Protein AF-A0A9P6RX21-F1 (afdb_monomer)

Nearest PDB structures (foldseek):
  8iuo-assembly1_C  TM=3.395E-01  e=9.335E+00  Human respiratory syncytial virus A

Structure (mmCIF, N/CA/C/O backbone):
data_AF-A0A9P6RX21-F1
#
_entry.id   AF-A0A9P6RX21-F1
#
loop_
_atom_site.group_PDB
_atom_site.id
_atom_site.type_symbol
_atom_site.label_atom_id
_atom_site.label_alt_id
_atom_site.label_comp_id
_atom_site.label_asym_id
_atom_site.label_entity_id
_atom_site.label_seq_id
_atom_site.pdbx_PDB_ins_code
_atom_site.Cartn_x
_atom_site.Cartn_y
_atom_site.Cartn_z
_atom_site.occupancy
_atom_site.B_iso_or_equiv
_atom_site.auth_seq_id
_atom_site.auth_comp_id
_atom_site.auth_asym_id
_atom_site.auth_atom_id
_atom_site.pdbx_PDB_model_num
ATOM 1 N N . MET A 1 1 ? -39.636 6.041 32.746 1.00 49.69 1 MET A N 1
ATOM 2 C CA . MET A 1 1 ? -38.889 6.686 31.643 1.00 49.69 1 MET A CA 1
ATOM 3 C C . MET A 1 1 ? -37.952 5.635 31.062 1.00 49.69 1 MET A C 1
ATOM 5 O O . MET A 1 1 ? -37.257 5.006 31.843 1.00 49.69 1 MET A O 1
ATOM 9 N N . ARG A 1 2 ? -38.026 5.329 29.759 1.00 57.03 2 ARG A N 1
ATOM 10 C CA . ARG A 1 2 ? -37.143 4.338 29.112 1.00 57.03 2 ARG A CA 1
ATOM 11 C C . ARG A 1 2 ? -35.988 5.091 28.454 1.00 57.03 2 ARG A C 1
ATOM 13 O O . ARG A 1 2 ? -36.234 5.928 27.590 1.00 57.03 2 ARG A O 1
ATOM 20 N N . ASP A 1 3 ? -34.763 4.818 28.889 1.00 60.81 3 ASP A N 1
ATOM 21 C CA . ASP A 1 3 ? -33.545 5.418 28.348 1.00 60.81 3 ASP A CA 1
ATOM 22 C C . ASP A 1 3 ? -33.317 4.982 26.898 1.00 60.81 3 ASP A C 1
ATOM 24 O O . ASP A 1 3 ? -32.877 3.866 26.621 1.00 60.81 3 ASP A O 1
ATOM 28 N N . ASN A 1 4 ? -33.586 5.885 25.959 1.00 62.44 4 ASN A N 1
ATOM 29 C CA . ASN A 1 4 ? -33.334 5.685 24.536 1.00 62.44 4 ASN A CA 1
ATOM 30 C C . ASN A 1 4 ? -31.876 6.067 24.206 1.00 62.44 4 ASN A C 1
ATOM 32 O O . ASN A 1 4 ? -31.609 7.031 23.490 1.00 62.44 4 ASN A O 1
ATOM 36 N N . ARG A 1 5 ? -30.901 5.351 24.789 1.00 67.44 5 ARG A N 1
ATOM 37 C CA . ARG A 1 5 ? -29.480 5.565 24.465 1.00 67.44 5 ARG A CA 1
ATOM 38 C C . ARG A 1 5 ? -29.213 5.111 23.020 1.00 67.44 5 ARG A C 1
ATOM 40 O O . ARG A 1 5 ? -29.456 3.944 22.716 1.00 67.44 5 ARG A O 1
ATOM 47 N N . PRO A 1 6 ? -28.686 5.975 22.131 1.00 62.06 6 PRO A N 1
ATOM 48 C CA . PRO A 1 6 ? -28.359 5.576 20.768 1.00 62.06 6 PRO A CA 1
ATOM 49 C C . PRO A 1 6 ? -27.280 4.485 20.775 1.00 62.06 6 PRO A C 1
ATOM 51 O O . PRO A 1 6 ? -26.227 4.624 21.404 1.00 62.06 6 PRO A O 1
ATOM 54 N N . ASN A 1 7 ? -27.554 3.384 20.072 1.00 60.34 7 ASN A N 1
ATOM 55 C CA . ASN A 1 7 ? -26.630 2.271 19.887 1.00 60.34 7 ASN A CA 1
ATOM 56 C C . ASN A 1 7 ? -25.364 2.776 19.163 1.00 60.34 7 ASN A C 1
ATOM 58 O O . ASN A 1 7 ? -25.416 3.190 18.006 1.00 60.34 7 ASN A O 1
ATOM 62 N N . LYS A 1 8 ? -24.214 2.759 19.851 1.00 58.00 8 LYS A N 1
ATOM 63 C CA . LYS A 1 8 ? -22.912 3.272 19.368 1.00 58.00 8 LYS A CA 1
ATOM 64 C C . LYS A 1 8 ? -22.356 2.551 18.125 1.00 58.00 8 LYS A C 1
ATOM 66 O O . LYS A 1 8 ? -21.298 2.967 17.647 1.00 58.00 8 LYS A O 1
ATOM 71 N N . SER A 1 9 ? -23.015 1.500 17.633 1.00 61.31 9 SER A N 1
ATOM 72 C CA . SER A 1 9 ? -22.518 0.619 16.565 1.00 61.31 9 SER A CA 1
ATOM 73 C C . SER A 1 9 ? -22.697 1.144 15.135 1.00 61.31 9 SER A C 1
ATOM 75 O O . SER A 1 9 ? -21.974 0.689 14.260 1.00 61.31 9 SER A O 1
ATOM 77 N N . ASN A 1 10 ? -23.540 2.155 14.888 1.00 60.00 10 ASN A N 1
ATOM 78 C CA . ASN A 1 10 ? -23.804 2.665 13.527 1.00 60.00 10 ASN A CA 1
ATOM 79 C C . ASN A 1 10 ? -22.935 3.860 13.099 1.00 60.00 10 ASN A C 1
ATOM 81 O O . ASN A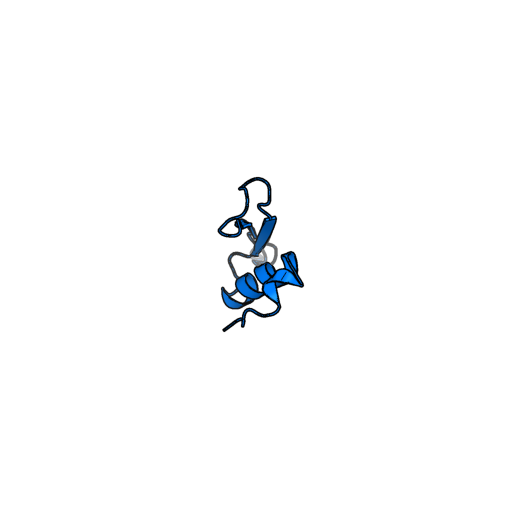 1 10 ? -23.300 4.603 12.188 1.00 60.00 10 ASN A O 1
ATOM 85 N N . ARG A 1 11 ? -21.792 4.105 13.750 1.00 65.38 11 ARG A N 1
ATOM 86 C C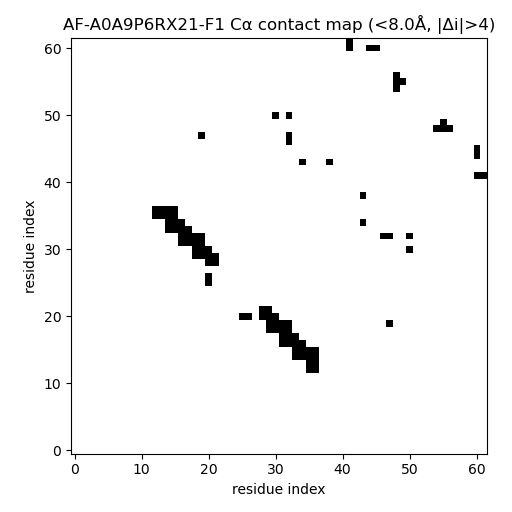A . ARG A 1 11 ? -20.906 5.186 13.295 1.00 65.38 11 ARG A CA 1
ATOM 87 C C . ARG A 1 11 ? -20.197 4.748 12.010 1.00 65.38 11 ARG A C 1
ATOM 89 O O . ARG A 1 11 ? -19.524 3.718 12.060 1.00 65.38 11 ARG A O 1
ATOM 96 N N . PRO A 1 12 ? -20.309 5.507 10.900 1.00 67.56 12 PRO A N 1
ATOM 97 C CA . PRO A 1 12 ? -19.579 5.185 9.683 1.00 67.56 12 PRO A CA 1
ATOM 98 C C . PRO A 1 12 ? -18.089 5.113 10.021 1.00 67.56 12 PRO A C 1
ATOM 100 O O . PRO A 1 12 ? -17.549 6.008 10.681 1.00 67.56 12 PRO A O 1
ATOM 103 N N . MET A 1 13 ? -17.448 4.002 9.649 1.00 73.06 13 MET A N 1
ATOM 104 C CA . MET A 1 13 ? -16.010 3.845 9.831 1.00 73.06 13 MET A CA 1
ATOM 105 C C . MET A 1 13 ? -15.319 4.972 9.074 1.00 73.06 13 MET A C 1
ATOM 107 O O . MET A 1 13 ? -15.526 5.144 7.876 1.00 73.06 13 MET A O 1
ATOM 111 N N . LYS A 1 14 ? -14.522 5.765 9.791 1.00 86.69 14 LYS A N 1
ATOM 112 C CA . LYS A 1 14 ? -13.706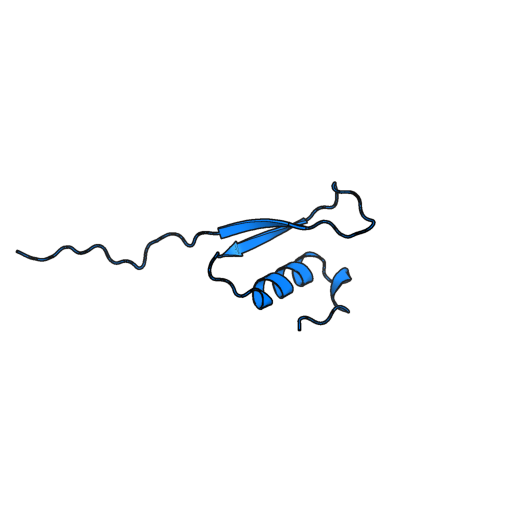 6.793 9.158 1.00 86.69 14 LYS A CA 1
ATOM 113 C C . LYS A 1 14 ? -12.644 6.098 8.316 1.00 86.69 14 LYS A C 1
ATOM 115 O O . LYS A 1 14 ? -11.878 5.278 8.832 1.00 86.69 14 LYS A O 1
ATOM 120 N N . THR A 1 15 ? -12.631 6.422 7.034 1.00 92.44 15 THR A N 1
ATOM 121 C CA . THR A 1 15 ? -11.633 5.968 6.072 1.00 92.44 15 THR A CA 1
ATOM 122 C C . THR A 1 15 ? -10.744 7.131 5.666 1.00 92.44 15 THR A C 1
ATOM 124 O O . THR A 1 15 ? -11.161 8.292 5.675 1.00 92.44 15 THR A O 1
ATOM 127 N N . LYS A 1 16 ? -9.502 6.814 5.322 1.00 91.06 16 LYS A N 1
ATOM 128 C CA . LYS A 1 16 ? -8.523 7.733 4.749 1.00 91.06 16 LYS A CA 1
ATOM 129 C C . LYS A 1 16 ? -8.042 7.166 3.427 1.00 91.06 16 LYS A C 1
ATOM 131 O O . LYS A 1 16 ? -7.929 5.952 3.279 1.00 91.06 16 LYS A O 1
ATOM 136 N N . THR A 1 17 ? -7.741 8.062 2.498 1.00 93.69 17 THR A N 1
ATOM 137 C CA . THR A 1 17 ? -7.123 7.718 1.221 1.00 93.69 17 THR A CA 1
ATOM 138 C C . THR A 1 17 ? -5.771 8.404 1.143 1.00 93.69 17 THR A C 1
ATOM 140 O O . THR A 1 17 ? -5.671 9.607 1.384 1.00 93.69 17 THR A O 1
ATOM 143 N N . ILE A 1 18 ? -4.736 7.634 0.823 1.00 91.62 18 ILE A N 1
ATOM 144 C CA . ILE A 1 18 ? -3.399 8.141 0.513 1.00 91.62 18 ILE A CA 1
ATOM 145 C C . ILE A 1 18 ? -3.071 7.814 -0.939 1.00 91.62 18 ILE A C 1
ATOM 147 O O . ILE A 1 18 ? -3.530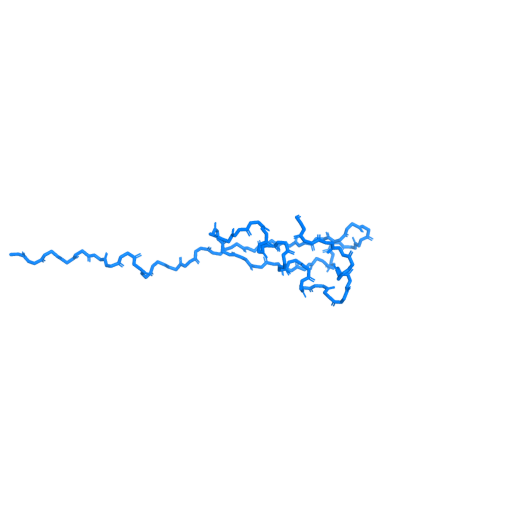 6.803 -1.465 1.00 91.62 18 ILE A O 1
ATOM 151 N N . PHE A 1 19 ? -2.279 8.666 -1.581 1.00 92.62 19 PHE A N 1
ATOM 152 C CA . PHE A 1 19 ? -1.776 8.429 -2.929 1.00 92.62 19 PHE A CA 1
ATOM 153 C C . PHE A 1 19 ? -0.304 8.049 -2.835 1.00 92.62 19 PHE A C 1
ATOM 155 O O . PHE A 1 19 ? 0.517 8.829 -2.354 1.00 92.62 19 PHE A O 1
ATOM 162 N N . CYS A 1 20 ? 0.013 6.831 -3.254 1.00 90.94 20 CYS A N 1
ATOM 163 C CA . CYS A 1 20 ? 1.357 6.283 -3.212 1.00 90.94 20 CYS A CA 1
ATOM 164 C C . CYS A 1 20 ? 2.066 6.560 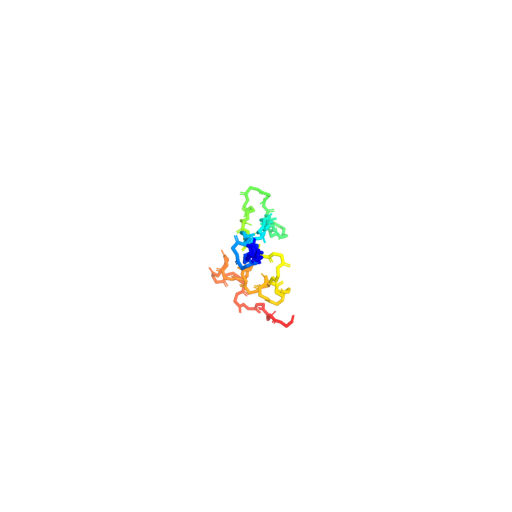-4.538 1.00 90.94 20 CYS A C 1
ATOM 166 O O . CYS A 1 20 ? 1.532 6.252 -5.602 1.00 90.94 20 CYS A O 1
ATOM 168 N N . VAL A 1 21 ? 3.276 7.114 -4.468 1.00 90.50 21 VAL A N 1
ATOM 169 C CA . VAL A 1 21 ? 4.176 7.307 -5.614 1.00 90.50 21 VAL A CA 1
ATOM 170 C C . VAL A 1 21 ? 5.329 6.321 -5.471 1.00 90.50 21 VAL A C 1
ATOM 172 O O . VAL A 1 21 ? 5.833 6.126 -4.365 1.00 90.50 21 VAL A O 1
ATOM 175 N N . ILE A 1 22 ? 5.730 5.688 -6.572 1.00 85.38 22 ILE A N 1
ATOM 176 C CA . ILE A 1 22 ? 6.930 4.849 -6.592 1.00 85.38 22 ILE A CA 1
ATOM 177 C C . ILE A 1 22 ? 8.131 5.747 -6.850 1.00 85.38 22 ILE A C 1
ATOM 179 O O . ILE A 1 22 ? 8.110 6.570 -7.763 1.00 85.38 22 ILE A O 1
ATOM 183 N N . GLU A 1 23 ? 9.178 5.588 -6.048 1.00 84.31 23 GLU A N 1
ATOM 184 C CA . GLU A 1 23 ? 10.435 6.295 -6.263 1.00 84.31 23 GLU A CA 1
ATOM 185 C C . GLU A 1 23 ? 10.983 6.005 -7.670 1.00 84.31 23 GLU A C 1
ATOM 187 O O . GLU A 1 23 ? 11.080 4.854 -8.091 1.00 84.31 23 GLU A O 1
ATOM 192 N N . GLY A 1 24 ? 11.303 7.062 -8.418 1.00 86.56 24 GLY A N 1
ATOM 193 C CA . GLY A 1 24 ? 11.729 6.966 -9.817 1.00 86.56 24 GLY A CA 1
ATOM 194 C C . GLY A 1 24 ? 10.591 6.973 -10.845 1.00 86.56 24 GLY A C 1
ATOM 195 O O . GLY A 1 24 ? 10.866 7.155 -12.029 1.00 86.56 24 GLY A O 1
ATOM 196 N N . GLU A 1 25 ? 9.325 6.852 -10.431 1.00 86.88 25 GLU A N 1
ATOM 197 C CA . GLU A 1 25 ? 8.176 7.082 -11.311 1.00 86.88 25 GLU A CA 1
ATOM 198 C C . GLU A 1 25 ? 7.664 8.533 -11.242 1.00 86.88 25 GLU A C 1
ATOM 200 O O . GLU A 1 25 ? 7.923 9.285 -10.301 1.00 86.88 25 GLU A O 1
ATOM 205 N N . SER A 1 26 ? 6.899 8.932 -12.263 1.00 90.81 26 SER A N 1
ATOM 206 C CA . SER A 1 26 ? 6.202 10.222 -12.281 1.00 90.81 26 SER A CA 1
ATOM 207 C C . SER A 1 26 ? 5.101 10.266 -11.220 1.00 90.81 26 SER A C 1
ATOM 209 O O . SER A 1 26 ? 4.386 9.293 -11.012 1.00 90.81 26 SER A O 1
ATOM 211 N N . THR A 1 27 ? 4.849 11.430 -10.622 1.00 89.50 27 THR A N 1
ATOM 212 C CA . THR A 1 27 ? 3.698 11.621 -9.719 1.00 89.50 27 THR A CA 1
ATOM 213 C C . THR A 1 27 ? 2.350 11.377 -10.404 1.00 89.50 27 THR A C 1
ATOM 215 O O . THR A 1 27 ? 1.360 11.110 -9.730 1.00 89.50 27 THR A O 1
ATOM 218 N N . MET A 1 28 ? 2.300 11.402 -11.741 1.00 90.69 28 MET A N 1
ATOM 219 C CA . MET A 1 28 ? 1.112 11.019 -12.509 1.00 90.69 28 MET A CA 1
ATOM 220 C C . MET A 1 28 ? 0.779 9.521 -12.421 1.00 90.69 28 MET A C 1
ATOM 222 O O . MET A 1 28 ? -0.363 9.155 -12.680 1.00 90.69 28 MET A O 1
ATOM 226 N N . SER A 1 29 ? 1.736 8.657 -12.058 1.00 88.19 29 SER A N 1
ATOM 227 C CA . SER A 1 29 ? 1.504 7.219 -11.832 1.00 88.19 29 SER A CA 1
ATOM 228 C C . SER A 1 29 ? 1.137 6.891 -10.381 1.00 88.19 29 SER A C 1
ATOM 230 O O . SER A 1 29 ? 1.124 5.715 -9.988 1.00 88.19 29 SER A O 1
ATOM 232 N N . ALA A 1 30 ? 0.844 7.919 -9.574 1.00 91.12 30 ALA A N 1
ATOM 233 C CA . ALA A 1 30 ? 0.392 7.733 -8.210 1.00 91.12 30 ALA A CA 1
ATOM 234 C C . ALA A 1 30 ? -0.873 6.870 -8.171 1.00 91.12 30 ALA A C 1
ATOM 236 O O . ALA A 1 30 ? -1.804 7.073 -8.951 1.00 91.12 30 ALA A O 1
ATOM 237 N N . PHE A 1 31 ? -0.927 5.934 -7.228 1.00 90.69 31 PHE A N 1
ATOM 238 C CA . PHE A 1 31 ? -2.069 5.040 -7.063 1.00 90.69 31 PHE A CA 1
ATOM 239 C C . PHE A 1 31 ? -2.721 5.237 -5.689 1.00 90.69 31 PHE A C 1
ATOM 241 O O . PHE A 1 31 ? -2.016 5.418 -4.691 1.00 90.69 31 PHE A O 1
ATOM 248 N N . PRO A 1 32 ? -4.063 5.245 -5.613 1.00 93.88 32 PRO A N 1
ATOM 249 C CA . PRO A 1 32 ? -4.769 5.463 -4.360 1.00 93.88 32 PRO A CA 1
ATOM 250 C C . PRO A 1 32 ? -4.843 4.183 -3.523 1.00 93.88 32 PRO A C 1
ATOM 252 O O . PRO A 1 32 ? -5.182 3.117 -4.031 1.00 93.88 32 PRO A O 1
ATOM 255 N N . ILE A 1 33 ? -4.634 4.313 -2.214 1.00 93.50 33 ILE A N 1
ATOM 256 C CA . ILE A 1 33 ? -4.923 3.286 -1.209 1.00 93.50 33 ILE A CA 1
ATOM 257 C C . ILE A 1 33 ? -5.910 3.857 -0.205 1.00 93.50 33 ILE A C 1
ATOM 259 O O . ILE A 1 33 ? -5.664 4.912 0.379 1.00 93.50 33 ILE A O 1
ATOM 263 N N . THR A 1 34 ? -7.018 3.151 0.007 1.00 93.38 34 THR A N 1
ATOM 264 C CA . THR A 1 34 ? -8.033 3.518 0.999 1.00 93.38 34 THR A CA 1
ATOM 265 C C . THR A 1 34 ? -8.031 2.510 2.137 1.00 93.38 34 THR A C 1
ATOM 267 O O . THR A 1 34 ? -8.067 1.310 1.890 1.00 93.38 34 THR A O 1
ATOM 270 N N . PHE A 1 35 ? -7.999 3.002 3.373 1.00 91.88 35 PHE A N 1
ATOM 271 C CA . PHE A 1 35 ? -7.967 2.191 4.592 1.00 91.88 35 PHE A CA 1
ATOM 272 C C . PHE A 1 35 ? -8.780 2.858 5.707 1.00 91.88 35 PHE A C 1
ATOM 274 O O . PHE A 1 35 ? -9.062 4.060 5.663 1.00 91.88 35 PHE A O 1
ATOM 281 N N . SER A 1 36 ? -9.191 2.094 6.713 1.00 90.88 36 SER A N 1
ATOM 282 C CA . SER A 1 36 ? -9.844 2.621 7.908 1.00 90.88 36 SER A CA 1
ATOM 283 C C . SER A 1 36 ? -8.827 3.168 8.907 1.00 90.88 36 SER A C 1
ATOM 285 O O . SER A 1 36 ? -7.742 2.627 9.068 1.00 90.88 36 SER A O 1
ATOM 287 N N . GLU A 1 37 ? -9.200 4.192 9.683 1.00 86.19 37 GLU A N 1
ATOM 288 C CA . GLU A 1 37 ? -8.372 4.676 10.806 1.00 86.19 37 GLU A CA 1
ATOM 289 C C . GLU A 1 37 ? -8.084 3.609 11.877 1.00 86.19 37 GLU A C 1
ATOM 291 O O . GLU A 1 37 ? -7.232 3.822 12.736 1.00 86.19 37 GLU A O 1
ATOM 296 N N . LYS A 1 38 ? -8.819 2.494 11.860 1.00 87.19 38 LYS A N 1
ATOM 297 C CA . LYS A 1 38 ? -8.633 1.367 12.778 1.00 87.19 38 LYS A CA 1
ATOM 298 C C . LYS A 1 38 ? -7.775 0.244 12.202 1.00 87.19 38 LYS A C 1
ATOM 300 O O . LYS A 1 38 ? -7.492 -0.695 12.941 1.00 87.19 38 LYS A O 1
ATOM 305 N N . A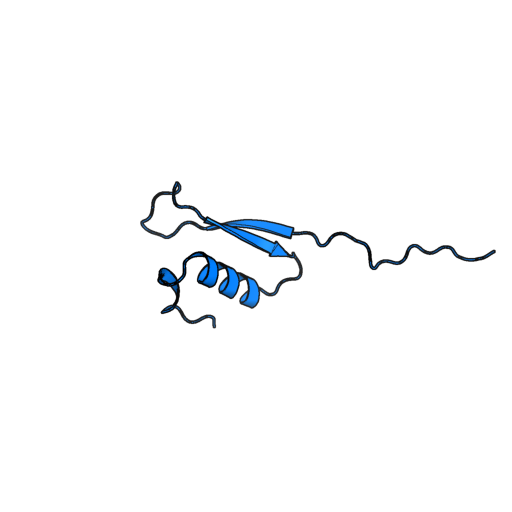SP A 1 39 ? -7.411 0.318 10.925 1.00 86.31 39 ASP A N 1
ATO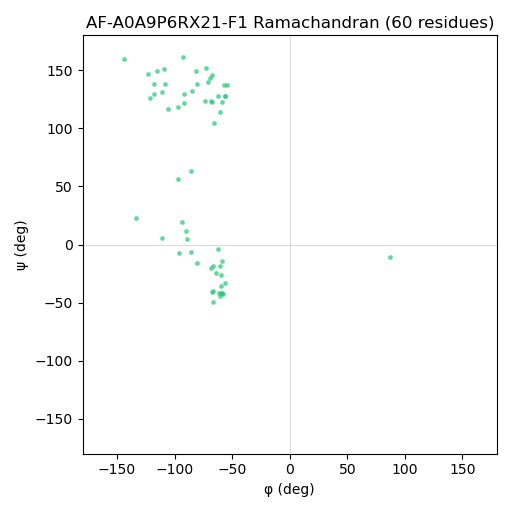M 306 C CA . ASP A 1 39 ? -6.609 -0.721 10.289 1.00 86.31 39 ASP A CA 1
ATOM 307 C C . ASP A 1 39 ? -5.191 -0.693 10.855 1.00 86.31 39 ASP A C 1
ATOM 309 O O . ASP A 1 39 ? -4.633 0.373 11.150 1.00 86.31 39 ASP A O 1
ATOM 313 N N . PHE A 1 40 ? -4.590 -1.870 11.014 1.00 88.12 40 PHE A N 1
ATOM 314 C CA . PHE A 1 40 ? -3.201 -1.940 11.431 1.00 88.12 40 PHE A CA 1
ATOM 315 C C . PHE A 1 40 ? -2.296 -1.520 10.275 1.00 88.12 40 PHE A C 1
ATOM 317 O O . PHE A 1 40 ? -2.595 -1.729 9.100 1.00 88.12 40 PHE A O 1
ATOM 324 N N . ILE A 1 41 ? -1.119 -0.983 10.604 1.00 86.00 41 ILE A N 1
ATOM 325 C CA . ILE A 1 41 ? -0.114 -0.621 9.591 1.00 86.00 41 ILE A CA 1
ATOM 326 C C . ILE A 1 41 ? 0.251 -1.835 8.718 1.00 86.00 41 ILE A C 1
ATOM 328 O O . ILE A 1 41 ? 0.506 -1.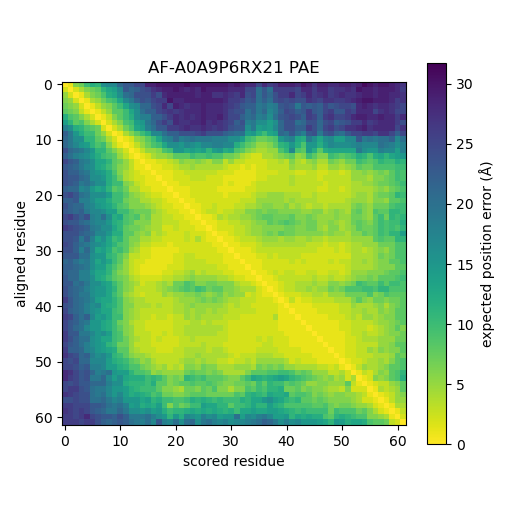676 7.527 1.00 86.00 41 ILE A O 1
ATOM 332 N N . ALA A 1 42 ? 0.244 -3.046 9.286 1.00 87.19 42 ALA A N 1
ATOM 333 C CA . ALA A 1 42 ? 0.464 -4.285 8.542 1.00 87.19 42 ALA A CA 1
ATOM 334 C C . ALA A 1 42 ? -0.583 -4.497 7.431 1.00 87.19 42 ALA A C 1
ATOM 336 O O . ALA A 1 42 ? -0.221 -4.836 6.306 1.00 87.19 42 ALA A O 1
ATOM 337 N N . ASP A 1 43 ? -1.857 -4.211 7.707 1.00 87.69 43 ASP A N 1
ATOM 338 C CA . ASP A 1 43 ? -2.936 -4.319 6.721 1.00 87.69 43 ASP A CA 1
ATOM 339 C C . ASP A 1 43 ? -2.767 -3.274 5.612 1.00 87.69 43 ASP A C 1
ATOM 341 O O . ASP A 1 43 ? -2.881 -3.592 4.428 1.00 87.69 43 ASP A O 1
ATOM 345 N N . VAL A 1 44 ? -2.380 -2.044 5.971 1.00 88.38 44 VAL A N 1
ATOM 346 C CA . VAL A 1 44 ? -2.081 -0.982 4.995 1.00 88.38 44 VAL A CA 1
ATOM 347 C C . VAL A 1 44 ? -0.908 -1.371 4.087 1.00 88.38 44 VAL A C 1
ATOM 349 O O . VAL A 1 44 ? -0.979 -1.168 2.875 1.00 88.38 44 VAL A O 1
ATOM 352 N N . LYS A 1 45 ? 0.152 -1.984 4.634 1.00 87.38 45 LYS A N 1
ATOM 353 C CA . LYS A 1 45 ? 1.272 -2.516 3.835 1.00 87.38 45 LYS A CA 1
ATOM 354 C C . LYS A 1 45 ? 0.794 -3.569 2.831 1.00 87.38 45 LYS A C 1
ATOM 356 O O . LYS A 1 45 ? 1.242 -3.555 1.687 1.00 87.38 45 LYS A O 1
ATOM 361 N N . ASN A 1 46 ? -0.112 -4.457 3.236 1.00 87.56 46 ASN A N 1
ATOM 362 C CA . ASN A 1 46 ? -0.671 -5.477 2.347 1.00 87.56 46 ASN A CA 1
ATOM 363 C C . ASN A 1 46 ? -1.529 -4.859 1.234 1.00 87.56 46 ASN A C 1
ATOM 365 O O . ASN A 1 46 ? -1.405 -5.265 0.079 1.00 87.56 46 ASN A O 1
ATOM 369 N N . LEU A 1 47 ? -2.327 -3.831 1.547 1.00 88.81 47 LEU A N 1
ATOM 370 C CA . LEU A 1 47 ? -3.109 -3.088 0.552 1.00 88.81 47 LEU A CA 1
ATOM 371 C C . LEU A 1 47 ? -2.218 -2.415 -0.501 1.00 88.81 47 LEU A C 1
ATOM 373 O O . LEU A 1 47 ? -2.506 -2.511 -1.692 1.00 88.81 47 LEU A O 1
ATOM 377 N N . ILE A 1 48 ? -1.117 -1.781 -0.079 1.00 88.19 48 ILE A N 1
ATOM 378 C CA . ILE A 1 48 ? -0.148 -1.156 -0.997 1.00 88.19 48 ILE A CA 1
ATOM 379 C C . ILE A 1 48 ? 0.417 -2.188 -1.978 1.00 88.19 48 ILE A C 1
ATOM 381 O O . ILE A 1 48 ? 0.529 -1.907 -3.170 1.00 88.19 48 ILE A O 1
ATOM 385 N N . LYS A 1 49 ? 0.748 -3.388 -1.490 1.00 85.81 49 LYS A N 1
ATOM 386 C CA . LYS A 1 49 ? 1.308 -4.461 -2.323 1.00 85.81 49 LYS A CA 1
ATOM 387 C C . LYS A 1 49 ? 0.309 -4.977 -3.339 1.00 85.81 49 LYS A C 1
ATOM 389 O O . LYS A 1 49 ? 0.622 -5.004 -4.524 1.00 85.81 49 LYS A O 1
ATOM 394 N N . ALA A 1 50 ? -0.898 -5.297 -2.878 1.00 85.75 50 ALA A N 1
ATOM 395 C CA . ALA A 1 50 ? -1.965 -5.805 -3.729 1.00 85.75 50 ALA A CA 1
ATOM 396 C C . ALA A 1 50 ? -2.340 -4.820 -4.849 1.00 85.75 50 ALA A C 1
ATOM 398 O O . ALA A 1 50 ? -2.628 -5.238 -5.967 1.00 85.75 50 ALA A O 1
ATOM 399 N N . ALA A 1 51 ? -2.299 -3.511 -4.581 1.00 85.81 51 ALA A N 1
ATOM 400 C CA . ALA A 1 51 ? -2.670 -2.491 -5.561 1.00 85.81 51 ALA A CA 1
ATOM 401 C C . ALA A 1 51 ? -1.730 -2.401 -6.774 1.00 85.81 51 ALA A C 1
ATOM 403 O O . ALA A 1 51 ? -2.116 -1.826 -7.791 1.00 85.81 51 ALA A O 1
ATOM 404 N N . LYS A 1 52 ? -0.509 -2.942 -6.684 1.00 80.31 52 LYS A N 1
ATOM 405 C CA . LYS A 1 52 ? 0.470 -2.894 -7.779 1.00 80.31 52 LYS A CA 1
ATOM 406 C C . LYS A 1 52 ? 1.141 -4.249 -8.033 1.00 80.31 52 LYS A C 1
ATOM 408 O O . LYS A 1 52 ? 2.220 -4.298 -8.611 1.00 80.31 52 LYS A O 1
ATOM 41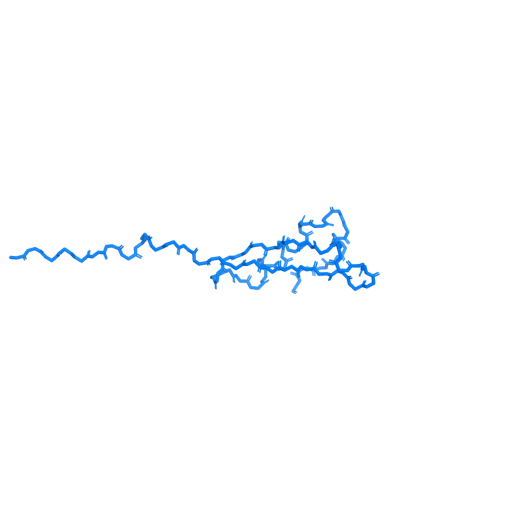3 N N . THR A 1 53 ? 0.505 -5.358 -7.643 1.00 76.19 53 THR A N 1
ATOM 414 C CA . THR A 1 53 ? 0.907 -6.719 -8.043 1.00 76.19 53 THR A CA 1
ATOM 415 C C . THR A 1 53 ? 0.996 -6.822 -9.578 1.00 76.19 53 THR A C 1
ATOM 417 O O . THR A 1 53 ? 0.122 -6.296 -10.271 1.00 76.19 53 THR A O 1
ATOM 420 N N . PRO A 1 54 ? 2.033 -7.477 -10.139 1.00 74.81 54 PRO A N 1
ATOM 421 C CA . PRO A 1 54 ? 3.079 -8.242 -9.447 1.00 74.81 54 PRO A CA 1
ATOM 422 C C . PRO A 1 54 ? 4.309 -7.420 -9.026 1.00 74.81 54 PRO A C 1
ATOM 424 O O . PRO A 1 54 ? 5.283 -7.969 -8.515 1.00 74.81 54 PRO A O 1
ATOM 427 N N . MET A 1 55 ? 4.297 -6.100 -9.228 1.00 75.56 55 MET A N 1
ATOM 428 C CA . MET A 1 55 ? 5.464 -5.233 -9.033 1.00 75.56 55 MET A CA 1
ATOM 429 C C . MET A 1 55 ? 6.007 -5.260 -7.600 1.00 75.56 55 MET A C 1
ATOM 431 O O . MET A 1 55 ? 7.193 -5.033 -7.410 1.00 75.56 55 MET A O 1
ATOM 435 N N . PHE A 1 56 ? 5.179 -5.561 -6.598 1.00 77.31 56 PHE A N 1
ATOM 436 C CA . PHE A 1 56 ? 5.592 -5.599 -5.191 1.00 77.31 56 PHE A CA 1
ATOM 437 C C . PHE A 1 56 ? 5.625 -6.998 -4.565 1.00 77.31 56 PHE A C 1
ATOM 439 O O . PHE A 1 56 ? 5.902 -7.113 -3.371 1.00 77.31 56 PHE A O 1
ATOM 446 N N . ASP A 1 57 ? 5.403 -8.061 -5.341 1.00 74.69 57 ASP A N 1
ATOM 447 C CA . ASP A 1 57 ? 5.308 -9.434 -4.815 1.00 74.69 57 ASP A CA 1
ATOM 448 C C . ASP A 1 57 ? 6.624 -9.928 -4.187 1.00 74.69 57 ASP A C 1
ATOM 450 O O . ASP A 1 57 ? 6.625 -10.788 -3.310 1.00 74.69 57 ASP A O 1
ATOM 454 N N . HIS A 1 58 ? 7.755 -9.354 -4.601 1.00 73.75 58 HIS A N 1
ATOM 455 C CA . HIS A 1 58 ? 9.085 -9.678 -4.081 1.00 73.75 58 HIS A CA 1
ATOM 456 C C . HIS A 1 58 ? 9.460 -8.897 -2.809 1.00 73.75 58 HIS A C 1
ATOM 458 O O . HIS A 1 58 ? 10.497 -9.164 -2.203 1.00 73.75 58 HIS A O 1
ATOM 464 N N . ILE A 1 59 ? 8.638 -7.934 -2.381 1.00 70.44 59 ILE A N 1
ATOM 465 C CA . ILE A 1 59 ? 8.875 -7.157 -1.162 1.00 70.44 59 ILE A CA 1
ATOM 466 C C . ILE A 1 59 ? 8.158 -7.868 -0.011 1.00 70.44 59 ILE A C 1
ATOM 468 O O . ILE A 1 59 ? 6.939 -8.021 -0.046 1.00 70.44 59 ILE A O 1
ATOM 472 N N . SER A 1 60 ? 8.868 -8.265 1.050 1.00 67.94 60 SER A N 1
ATOM 473 C CA . SER A 1 60 ? 8.257 -8.909 2.232 1.00 67.94 60 SER A CA 1
ATOM 474 C C . SER A 1 60 ? 7.427 -7.925 3.067 1.00 67.94 60 SER A C 1
ATOM 476 O O . SER A 1 60 ? 7.766 -6.744 3.171 1.00 67.94 60 SER A O 1
ATOM 478 N N . ALA A 1 61 ? 6.266 -8.352 3.585 1.00 57.66 61 ALA A N 1
ATOM 479 C CA . ALA A 1 61 ? 5.364 -7.532 4.414 1.00 57.66 61 ALA A CA 1
ATOM 480 C C . ALA A 1 61 ? 5.618 -7.803 5.900 1.00 57.66 61 ALA A C 1
ATOM 482 O O . ALA A 1 61 ? 4.715 -8.218 6.616 1.00 57.66 61 ALA A O 1
ATOM 483 N N . THR A 1 62 ? 6.859 -7.624 6.344 1.00 50.12 62 THR A N 1
ATOM 484 C CA . THR A 1 62 ? 7.225 -7.674 7.769 1.00 50.12 62 THR A CA 1
ATOM 485 C C . THR A 1 62 ? 7.078 -6.310 8.431 1.00 50.12 62 THR A C 1
ATOM 487 O O . THR A 1 62 ? 7.337 -5.272 7.769 1.00 50.12 62 THR A O 1
#

Mean predicted aligned error: 9.88 Å

Foldseek 3Di:
DDDPDPDPPPDPFDKDKDWDDDVPDDSVPTDIDIDGPPDDVLVSLVSVPVRDPPVCVPPDSD

Radius of gyration: 17.8 Å; Cα contacts (8 Å, |Δi|>4): 49; chains: 1; bounding box: 51×21×44 Å

Sequence (62 aa):
MRDNRPNKSNRPMKTKTIFCVIEGESTMSAFPITFSEKDFIADVKNLIKAAKTPMFDHISAT

pLDDT: mean 80.12, std 12.56, range [49.69, 93.88]

Secondary structure (DSSP, 8-state):
-------GGGPPPPEEEEEE--TTS-GGG-EEEEEETTS-HHHHHHHHHHTTTTTTTTS---

Solvent-accessible surface area (backbone atoms only — not comparable to full-atom values): 4249 Å² total; per-residue (Å²): 136,82,86,83,73,79,73,83,81,78,63,77,80,59,66,48,74,48,73,49,63,57,91,94,56,58,74,87,70,42,44,81,47,78,46,48,80,83,58,52,71,69,56,53,52,51,50,60,33,66,77,46,60,73,80,35,72,87,58,81,92,125